Protein AF-A0A8X6MD32-F1 (afdb_monomer_lite)

Foldseek 3Di:
DAPQFQKKKKWFWPPLVLLQDDDPVCLVVQDDPDDDDPDDSNDHDDDQPVQQVRSLVVQLVLLVPDPPQVLLSVQSNPQDGRRMGIDGDHDDDPVVLVSVVSNVVSNQVSQVVSVIDIFQMEILDCSVVPPDPDPRYDYDVQDADPRDTD

Organism: Nephila pilipes (NCBI:txid299642)

Sequence (150 aa):
MSRLHKQAFSGDIKKIHKYILINESDRNLQKYSRNKVLLLPWKLTDFHLVHHFLATRTLKTFAENEKKFPCASFVVINDTYDDVILSSSDNLEEVKEEEEEEVHFQLIQFLQIGDRQLHKWLYNHPYLLNDNKTEEYTFLPDLLTFGMLW

Radius of gyration: 17.17 Å; chains: 1; bounding box: 43×32×42 Å

Structure (mmCIF, N/CA/C/O backbone):
data_AF-A0A8X6MD32-F1
#
_entry.id   AF-A0A8X6MD32-F1
#
loop_
_atom_site.group_PDB
_atom_site.id
_atom_site.type_symbol
_atom_site.label_atom_id
_atom_site.label_alt_id
_atom_site.label_comp_id
_atom_site.label_asym_id
_atom_site.label_entity_id
_atom_site.label_seq_id
_atom_site.pdbx_PDB_ins_code
_atom_site.Cartn_x
_atom_site.Cartn_y
_atom_site.Cartn_z
_atom_site.occupancy
_atom_site.B_iso_or_equiv
_atom_site.auth_seq_id
_atom_site.auth_comp_id
_atom_site.auth_asym_id
_atom_site.auth_atom_id
_atom_site.pdbx_PDB_model_num
ATOM 1 N N . MET A 1 1 ? 4.780 9.840 8.527 1.00 41.00 1 MET A N 1
ATOM 2 C CA . MET A 1 1 ? 5.652 9.614 9.706 1.00 41.00 1 MET A CA 1
ATOM 3 C C . MET A 1 1 ? 4.728 9.603 10.906 1.00 41.00 1 MET A C 1
ATOM 5 O O . MET A 1 1 ? 4.178 10.636 11.242 1.00 41.00 1 MET A O 1
ATOM 9 N N . SER A 1 2 ? 4.462 8.427 11.450 1.00 43.59 2 SER A N 1
ATOM 10 C CA . SER A 1 2 ? 3.186 8.096 12.082 1.00 43.59 2 SER A CA 1
ATOM 11 C C . SER A 1 2 ? 3.181 8.066 13.617 1.00 43.59 2 SER A C 1
ATOM 13 O O . SER A 1 2 ? 2.306 7.484 14.244 1.00 43.59 2 SER A O 1
ATOM 15 N N . ARG A 1 3 ? 4.161 8.719 14.243 1.00 46.28 3 ARG A N 1
ATOM 16 C CA . ARG A 1 3 ? 4.425 8.637 15.692 1.00 46.28 3 ARG A CA 1
ATOM 17 C C . ARG A 1 3 ? 3.475 9.463 16.580 1.00 46.28 3 ARG A C 1
ATOM 19 O O . ARG A 1 3 ? 3.796 9.674 17.743 1.00 46.28 3 ARG A O 1
ATOM 26 N N . LEU A 1 4 ? 2.388 10.015 16.038 1.00 50.19 4 LEU A N 1
ATOM 27 C CA . LEU A 1 4 ? 1.505 10.953 16.757 1.00 50.19 4 LEU A CA 1
ATOM 28 C C . LEU A 1 4 ? 0.044 10.493 16.846 1.00 50.19 4 LEU A C 1
ATOM 30 O O . LEU A 1 4 ? -0.724 11.087 17.596 1.00 50.19 4 LEU A O 1
ATOM 34 N N . HIS A 1 5 ? -0.320 9.432 16.130 1.00 55.56 5 HIS A N 1
ATOM 35 C CA . HIS A 1 5 ? -1.706 9.126 15.806 1.00 55.56 5 HIS A CA 1
ATOM 36 C C . HIS A 1 5 ? -2.268 7.981 16.651 1.00 55.56 5 HIS A C 1
ATOM 38 O O . HIS A 1 5 ? -1.666 6.917 16.746 1.00 55.56 5 HIS A O 1
ATOM 44 N N . LYS A 1 6 ? -3.454 8.190 17.241 1.00 64.88 6 LYS A N 1
ATOM 45 C CA . LYS A 1 6 ? -4.133 7.198 18.100 1.00 64.88 6 LYS A CA 1
ATOM 46 C C . LYS A 1 6 ? -4.600 5.953 17.346 1.00 64.88 6 LYS A C 1
ATOM 48 O O . LYS A 1 6 ? -4.723 4.894 17.951 1.00 64.88 6 LYS A O 1
ATOM 53 N N . GLN A 1 7 ? -4.882 6.078 16.053 1.00 69.94 7 GLN A N 1
ATOM 54 C CA . GLN A 1 7 ? -5.349 4.984 15.204 1.00 69.94 7 GLN A CA 1
ATOM 55 C C . GLN A 1 7 ? -4.457 4.877 13.970 1.00 69.94 7 GLN A C 1
ATOM 57 O O . GLN A 1 7 ? -4.048 5.897 13.401 1.00 69.94 7 GLN A O 1
ATOM 62 N N . ALA A 1 8 ? -4.110 3.644 13.615 1.00 75.56 8 ALA A N 1
ATOM 63 C CA . ALA A 1 8 ? -3.215 3.330 12.522 1.00 75.56 8 ALA A CA 1
ATOM 64 C C . ALA A 1 8 ? -3.482 1.938 11.955 1.00 75.56 8 ALA A C 1
ATOM 66 O O . ALA A 1 8 ? -3.755 0.979 12.688 1.00 75.56 8 ALA A O 1
ATOM 67 N N . PHE A 1 9 ? -3.273 1.824 10.646 1.00 79.25 9 PHE A N 1
ATOM 68 C CA . PHE A 1 9 ? -3.218 0.548 9.965 1.00 79.25 9 PHE A CA 1
ATOM 69 C C . PHE A 1 9 ? -1.995 0.439 9.067 1.00 79.25 9 PHE A C 1
ATOM 71 O O . PHE A 1 9 ? -1.447 1.420 8.552 1.00 79.25 9 PHE A O 1
ATOM 78 N N . SER A 1 10 ? -1.586 -0.803 8.846 1.00 81.50 10 SER A N 1
ATOM 79 C CA . SER A 1 10 ? -0.611 -1.124 7.820 1.00 81.50 10 SER A CA 1
ATOM 80 C C . SER A 1 10 ? -1.005 -2.352 7.031 1.00 81.50 10 SER A C 1
ATOM 82 O O . SER A 1 10 ? -1.740 -3.207 7.515 1.00 81.50 10 SER A O 1
ATOM 84 N N . GLY A 1 11 ? -0.510 -2.432 5.805 1.00 82.56 11 GLY A N 1
ATOM 85 C CA . GLY A 1 11 ? -0.689 -3.600 4.965 1.00 82.56 11 GLY A CA 1
ATOM 86 C C . GLY A 1 11 ? 0.374 -3.643 3.884 1.00 82.56 11 GLY A C 1
ATOM 87 O O . GLY A 1 11 ? 0.706 -2.628 3.270 1.00 82.56 11 GLY A O 1
ATOM 88 N N . ASP A 1 12 ? 0.903 -4.834 3.645 1.00 82.44 12 ASP A N 1
ATOM 89 C CA . ASP A 1 12 ? 1.889 -5.061 2.599 1.00 82.44 12 ASP A CA 1
ATOM 90 C C . ASP A 1 12 ? 1.161 -5.371 1.274 1.00 82.44 12 ASP A C 1
ATOM 92 O O . ASP A 1 12 ? 0.235 -6.188 1.229 1.00 82.44 12 ASP A O 1
ATOM 96 N N . ILE A 1 13 ? 1.620 -4.812 0.157 1.00 82.38 13 ILE A N 1
ATOM 97 C CA . ILE A 1 13 ? 1.090 -5.098 -1.180 1.00 82.38 13 ILE A CA 1
ATOM 98 C C . ILE A 1 13 ? 1.814 -6.315 -1.755 1.00 82.38 13 ILE A C 1
ATOM 100 O O . ILE A 1 13 ? 2.988 -6.291 -2.138 1.00 82.38 13 ILE A O 1
ATOM 104 N N . LYS A 1 14 ? 1.080 -7.419 -1.858 1.00 77.56 14 LYS A N 1
ATOM 105 C CA . LYS A 1 14 ? 1.607 -8.736 -2.202 1.00 77.56 14 LYS A CA 1
ATOM 106 C C . LYS A 1 14 ? 2.314 -8.732 -3.556 1.00 77.56 14 LYS A C 1
ATOM 108 O O . LYS A 1 14 ? 1.695 -8.606 -4.611 1.00 77.56 14 LYS A O 1
ATOM 113 N N . LYS A 1 15 ? 3.625 -9.000 -3.528 1.00 73.56 15 LYS A N 1
ATOM 114 C CA . LYS A 1 15 ? 4.465 -9.253 -4.717 1.00 73.56 15 LYS A CA 1
ATOM 115 C C . LYS A 1 15 ? 4.359 -8.146 -5.775 1.00 73.56 15 LYS A C 1
ATOM 117 O O . LYS A 1 15 ? 4.337 -8.445 -6.971 1.00 73.56 15 LYS A O 1
ATOM 122 N N . ILE A 1 16 ? 4.342 -6.884 -5.345 1.00 76.56 16 ILE A N 1
ATOM 123 C CA . ILE A 1 16 ? 4.192 -5.720 -6.229 1.00 76.56 16 ILE A CA 1
ATOM 124 C C . ILE A 1 16 ? 5.150 -5.710 -7.432 1.00 76.56 16 ILE A C 1
ATOM 126 O O . ILE A 1 16 ? 4.804 -5.296 -8.535 1.00 76.56 16 ILE A O 1
ATOM 130 N N . HIS A 1 17 ? 6.337 -6.270 -7.254 1.00 71.00 17 HIS A N 1
ATOM 131 C CA . HIS A 1 17 ? 7.374 -6.385 -8.273 1.00 71.00 17 HIS A CA 1
ATOM 132 C C . HIS A 1 17 ? 7.007 -7.154 -9.521 1.00 71.00 17 HIS A C 1
ATOM 134 O O . HIS A 1 17 ? 7.616 -6.957 -10.566 1.00 71.00 17 HIS A O 1
ATOM 140 N N . LYS A 1 18 ? 6.020 -8.041 -9.422 1.00 72.75 18 LYS A N 1
ATOM 141 C CA . LYS A 1 18 ? 5.520 -8.777 -10.580 1.00 72.75 18 LYS A CA 1
ATOM 142 C C . LYS A 1 18 ? 4.779 -7.877 -11.561 1.00 72.75 18 LYS A C 1
ATOM 144 O O . LYS A 1 18 ? 4.653 -8.244 -12.722 1.00 72.75 18 LYS A O 1
ATOM 149 N N . TYR A 1 19 ? 4.318 -6.717 -11.101 1.00 73.62 19 TYR A N 1
ATOM 150 C CA . TYR A 1 19 ? 3.540 -5.762 -11.884 1.00 73.62 19 TYR A CA 1
ATOM 151 C C . TYR A 1 19 ? 4.396 -4.613 -12.432 1.00 73.62 19 TYR A C 1
ATOM 153 O O . TYR A 1 19 ? 3.856 -3.685 -13.028 1.00 73.62 19 TYR A O 1
ATOM 161 N N . ILE A 1 20 ? 5.718 -4.656 -12.233 1.00 76.19 20 ILE A N 1
ATOM 162 C CA . ILE A 1 20 ? 6.655 -3.632 -12.700 1.00 76.19 20 ILE A CA 1
ATOM 163 C C . ILE A 1 20 ? 7.432 -4.199 -13.884 1.00 76.19 20 ILE A C 1
ATOM 165 O O . ILE A 1 20 ? 8.268 -5.092 -13.732 1.00 76.19 20 ILE A O 1
ATOM 169 N N . LEU A 1 21 ? 7.176 -3.658 -15.075 1.00 76.56 21 LEU A N 1
ATOM 170 C CA . LEU A 1 21 ? 7.953 -3.989 -16.262 1.00 76.56 21 LEU A CA 1
ATOM 171 C C . LEU A 1 21 ? 9.200 -3.103 -16.327 1.00 76.56 21 LEU A C 1
ATOM 173 O O . LEU A 1 21 ? 9.104 -1.880 -16.385 1.00 76.56 21 LEU A O 1
ATOM 177 N N . ILE A 1 22 ? 10.375 -3.727 -16.345 1.00 74.38 22 ILE A N 1
ATOM 178 C CA . ILE A 1 22 ? 11.655 -3.025 -16.475 1.00 74.38 22 ILE A CA 1
ATOM 179 C C . ILE A 1 22 ? 12.076 -3.012 -17.939 1.00 74.38 22 ILE A C 1
ATOM 181 O O . ILE A 1 22 ? 12.081 -4.059 -18.605 1.00 74.38 22 ILE A O 1
ATOM 185 N N . ASN A 1 23 ? 12.464 -1.825 -18.410 1.00 78.25 23 ASN A N 1
ATOM 186 C CA . ASN A 1 23 ? 12.998 -1.631 -19.749 1.00 78.25 23 ASN A CA 1
ATOM 187 C C . ASN A 1 23 ? 14.176 -2.584 -19.992 1.00 78.25 23 ASN A C 1
ATOM 189 O O . ASN A 1 23 ? 15.055 -2.729 -19.145 1.00 78.25 23 ASN A O 1
ATOM 193 N N . GLU A 1 24 ? 14.182 -3.244 -21.147 1.00 76.88 24 GLU A N 1
ATOM 194 C CA . GLU A 1 24 ? 15.207 -4.209 -21.546 1.00 76.88 24 GLU A CA 1
ATOM 195 C C . GLU A 1 24 ? 16.625 -3.653 -21.436 1.00 76.88 24 GLU A C 1
ATOM 197 O O . GLU A 1 24 ? 17.517 -4.375 -20.984 1.00 76.88 24 GLU A O 1
ATOM 202 N N . SER A 1 25 ? 16.811 -2.368 -21.759 1.00 81.44 25 SER A N 1
ATOM 203 C CA . SER A 1 25 ? 18.098 -1.674 -21.646 1.00 81.44 25 SER A CA 1
ATOM 204 C C . SER A 1 25 ? 18.631 -1.604 -20.218 1.00 81.44 25 SER A C 1
ATOM 206 O O . SER A 1 25 ? 19.843 -1.594 -20.035 1.00 81.44 25 SER A O 1
ATOM 208 N N . ASP A 1 26 ? 17.738 -1.585 -19.226 1.00 72.94 26 ASP A N 1
ATOM 209 C CA . ASP A 1 26 ? 18.061 -1.309 -17.824 1.00 72.94 26 ASP A CA 1
ATOM 210 C C . ASP A 1 26 ? 18.112 -2.598 -16.989 1.00 72.94 26 ASP A C 1
ATOM 212 O O . ASP A 1 26 ? 18.536 -2.594 -15.831 1.00 72.94 26 ASP A O 1
ATOM 216 N N . ARG A 1 27 ? 17.716 -3.745 -17.565 1.00 73.94 27 ARG A N 1
ATOM 217 C CA . ARG A 1 27 ? 17.728 -5.048 -16.873 1.00 73.94 27 ARG A CA 1
ATOM 218 C C . ARG A 1 27 ? 19.136 -5.473 -16.455 1.00 73.94 27 ARG A C 1
ATOM 220 O O . ARG A 1 27 ? 19.299 -6.186 -15.468 1.00 73.94 27 ARG A O 1
ATOM 227 N N . ASN A 1 28 ? 20.168 -5.059 -17.192 1.00 71.19 28 ASN A N 1
ATOM 228 C CA . ASN A 1 28 ? 21.565 -5.316 -16.832 1.00 71.19 28 ASN A CA 1
ATOM 229 C C . ASN A 1 28 ? 22.004 -4.553 -15.569 1.00 71.19 28 ASN A C 1
ATOM 231 O O . ASN A 1 28 ? 22.860 -5.065 -14.851 1.00 71.19 28 ASN A O 1
ATOM 235 N N . LEU A 1 29 ? 21.391 -3.402 -15.269 1.00 71.38 29 LEU A N 1
ATOM 236 C CA . LEU A 1 29 ? 21.664 -2.591 -14.078 1.00 71.38 29 LEU A CA 1
ATOM 237 C C . LEU A 1 29 ? 21.123 -3.237 -12.794 1.00 71.38 29 LEU A C 1
ATOM 239 O O . LEU A 1 29 ? 21.533 -2.866 -11.700 1.00 71.38 29 LEU A O 1
ATOM 243 N N . GLN A 1 30 ? 20.230 -4.222 -12.922 1.00 65.06 30 GLN A N 1
ATOM 244 C CA . GLN A 1 30 ? 19.635 -4.948 -11.795 1.00 65.06 30 GLN A CA 1
ATOM 245 C C . GLN A 1 30 ? 20.340 -6.274 -11.476 1.00 65.06 30 GLN A C 1
ATOM 247 O O . GLN A 1 30 ? 19.923 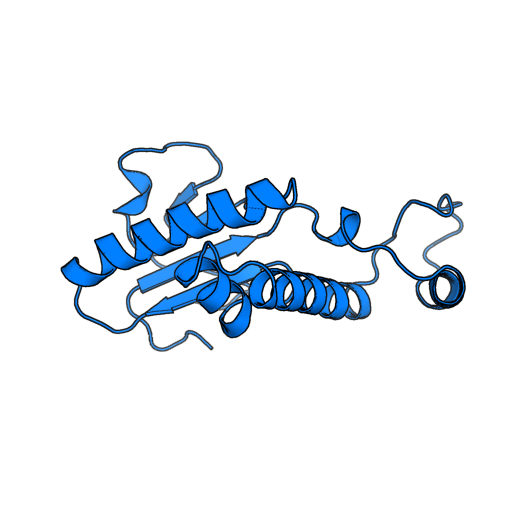-7.008 -10.580 1.00 65.06 30 GLN A O 1
ATOM 252 N N . LYS A 1 31 ? 21.409 -6.620 -12.203 1.00 62.03 31 LYS A N 1
ATOM 253 C CA . LYS A 1 31 ? 22.153 -7.863 -11.976 1.00 62.03 31 LYS A CA 1
ATOM 254 C C . LYS A 1 31 ? 23.056 -7.719 -10.752 1.00 62.03 31 LYS A C 1
ATOM 256 O O . LYS A 1 31 ? 24.092 -7.064 -10.823 1.00 62.03 31 LYS A O 1
ATOM 261 N N . TYR A 1 32 ? 22.720 -8.399 -9.657 1.00 57.44 32 TYR A N 1
ATOM 262 C CA . TYR A 1 32 ? 23.667 -8.649 -8.570 1.00 57.44 32 TYR A CA 1
ATOM 263 C C . TYR A 1 32 ? 24.300 -10.040 -8.707 1.00 57.44 32 TYR A C 1
ATOM 265 O O . TYR A 1 32 ? 23.613 -11.040 -8.910 1.00 57.44 32 TYR A O 1
ATOM 273 N N . SER A 1 33 ? 25.624 -10.121 -8.560 1.00 46.75 33 SER A N 1
ATOM 274 C CA . SER A 1 33 ? 26.352 -11.389 -8.492 1.00 46.75 33 SER A CA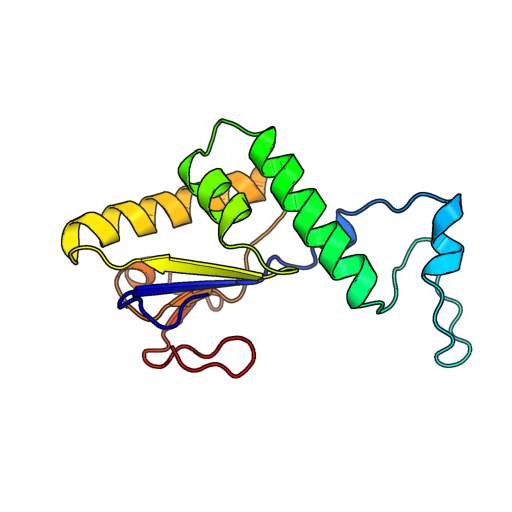 1
ATOM 275 C C . SER A 1 33 ? 26.245 -11.984 -7.086 1.00 46.75 33 SER A C 1
ATOM 277 O O . SER A 1 33 ? 27.155 -11.835 -6.272 1.00 46.75 33 SER A O 1
ATOM 279 N N . ARG A 1 34 ? 25.167 -12.718 -6.803 1.00 44.09 34 ARG A N 1
ATOM 280 C CA . ARG A 1 34 ? 25.174 -13.723 -5.729 1.00 44.09 34 ARG A CA 1
ATOM 281 C C . ARG A 1 34 ? 25.180 -15.097 -6.382 1.00 44.09 34 ARG A C 1
ATOM 283 O O . ARG A 1 34 ? 24.146 -15.583 -6.808 1.00 44.09 34 ARG A O 1
ATOM 290 N N . ASN A 1 35 ? 26.386 -15.654 -6.515 1.00 40.78 35 ASN A N 1
ATOM 291 C CA . ASN A 1 35 ? 26.695 -17.028 -6.925 1.00 40.78 35 ASN A CA 1
ATOM 292 C C . ASN A 1 35 ? 25.876 -17.581 -8.100 1.00 40.78 35 ASN A C 1
ATOM 294 O O . ASN A 1 35 ? 24.813 -18.128 -7.869 1.00 40.78 35 ASN A O 1
ATOM 298 N N . LYS A 1 36 ? 26.422 -17.515 -9.327 1.00 39.19 36 LYS A N 1
ATOM 299 C CA . LYS A 1 36 ? 26.131 -18.367 -10.511 1.00 39.19 36 LYS A CA 1
ATOM 300 C C . LYS A 1 36 ? 24.819 -19.189 -10.498 1.00 39.19 36 LYS A C 1
ATOM 302 O O . LYS A 1 36 ? 24.835 -20.383 -10.787 1.00 39.19 36 LYS A O 1
ATOM 307 N N . VAL A 1 37 ? 23.674 -18.570 -10.245 1.00 41.22 37 VAL A N 1
ATOM 308 C CA . VAL A 1 37 ? 22.376 -19.143 -10.585 1.00 41.22 37 VAL A CA 1
ATOM 309 C C . VAL A 1 37 ? 21.922 -18.371 -11.806 1.00 41.22 37 VAL A C 1
ATOM 311 O O . VAL A 1 37 ? 21.779 -17.152 -11.770 1.00 41.22 37 VAL A O 1
ATOM 314 N N . LEU A 1 38 ? 21.802 -19.085 -12.924 1.00 38.84 38 LEU A N 1
ATOM 315 C CA . LEU A 1 38 ? 21.220 -18.589 -14.164 1.00 38.84 38 LEU A CA 1
ATOM 316 C C . LEU A 1 38 ? 19.788 -18.146 -13.871 1.00 38.84 38 LEU A C 1
ATOM 318 O O . LEU A 1 38 ? 18.850 -18.941 -13.873 1.00 38.84 38 LEU A O 1
ATOM 322 N N . LEU A 1 39 ? 19.631 -16.864 -13.578 1.00 43.94 39 LEU A N 1
ATOM 323 C CA . LEU A 1 39 ? 18.329 -16.248 -13.466 1.00 43.94 39 LEU A CA 1
ATOM 324 C C . LEU A 1 39 ? 17.822 -16.034 -14.879 1.00 43.94 39 LEU A C 1
ATOM 326 O O . LEU A 1 39 ? 18.434 -15.337 -15.689 1.00 43.94 39 LEU A O 1
ATOM 330 N N . LEU A 1 40 ? 16.720 -16.712 -15.180 1.00 42.28 40 LEU A N 1
ATOM 331 C CA . LEU A 1 40 ? 15.981 -16.522 -16.415 1.00 42.28 40 LEU A CA 1
ATOM 332 C C . LEU A 1 40 ? 15.709 -15.016 -16.601 1.00 42.28 40 LEU A C 1
ATOM 334 O O . LEU A 1 40 ? 15.355 -14.358 -15.622 1.00 42.28 40 LEU A O 1
ATOM 338 N N . PRO A 1 41 ? 15.797 -14.468 -17.827 1.00 45.88 41 PRO A N 1
ATOM 339 C CA . PRO A 1 41 ? 15.686 -13.026 -18.105 1.00 45.88 41 PRO A CA 1
ATOM 340 C C . PRO A 1 41 ? 14.331 -12.382 -17.735 1.00 45.88 41 PRO A C 1
ATOM 342 O O . PRO A 1 41 ? 14.144 -11.183 -17.936 1.00 45.88 41 PRO A O 1
ATOM 345 N N . TRP A 1 42 ? 13.410 -13.172 -17.178 1.00 42.09 42 TRP A N 1
ATOM 346 C CA . TRP A 1 42 ? 12.048 -12.825 -16.766 1.00 42.09 42 TRP A CA 1
ATOM 347 C C . TRP A 1 42 ? 11.811 -12.970 -15.250 1.00 42.09 42 TRP A C 1
ATOM 349 O O . TRP A 1 42 ? 10.712 -12.695 -14.777 1.00 42.09 42 TRP A O 1
ATOM 359 N N . LYS A 1 43 ? 12.796 -13.450 -14.476 1.00 43.78 43 LYS A N 1
ATOM 360 C CA . LYS A 1 43 ? 12.684 -13.616 -13.019 1.00 43.78 43 LYS A CA 1
ATOM 361 C C . LYS A 1 43 ? 13.610 -12.624 -12.325 1.00 43.78 43 LYS A C 1
ATOM 363 O O . LYS A 1 43 ? 14.822 -12.817 -12.312 1.00 43.78 43 LYS A O 1
ATOM 368 N N . LEU A 1 44 ? 13.015 -11.570 -11.763 1.00 49.59 44 LEU A N 1
ATOM 369 C CA . LEU A 1 44 ? 13.707 -10.616 -10.900 1.00 49.59 44 LEU A CA 1
ATOM 370 C C . LEU A 1 44 ? 14.350 -11.336 -9.708 1.00 49.59 44 LEU A C 1
ATOM 372 O O . LEU A 1 44 ? 13.695 -12.134 -9.038 1.00 49.59 44 LEU A O 1
ATOM 376 N N . THR A 1 45 ? 15.594 -10.976 -9.414 1.00 44.34 45 THR A N 1
ATOM 377 C CA . THR A 1 45 ? 16.215 -11.156 -8.099 1.00 44.34 45 THR A CA 1
ATOM 378 C C . THR A 1 45 ? 16.381 -9.822 -7.404 1.00 44.34 45 THR A C 1
ATOM 380 O O . THR A 1 45 ? 17.007 -8.921 -7.956 1.00 44.34 45 THR A O 1
ATOM 383 N N . ASP A 1 46 ? 15.845 -9.748 -6.189 1.00 49.88 46 ASP A N 1
ATOM 384 C CA . ASP A 1 46 ? 16.475 -9.229 -4.969 1.00 49.88 46 ASP A CA 1
ATOM 385 C C . ASP A 1 46 ? 17.368 -7.987 -5.111 1.00 49.88 46 ASP A C 1
ATOM 387 O O . ASP A 1 46 ? 18.503 -7.960 -4.635 1.00 49.88 46 ASP A O 1
ATOM 391 N N . PHE A 1 47 ? 16.853 -6.928 -5.733 1.00 54.78 47 PHE A N 1
ATOM 392 C CA . PHE A 1 47 ? 17.439 -5.596 -5.608 1.00 54.78 47 PHE A CA 1
ATOM 393 C C . PHE A 1 47 ? 16.454 -4.681 -4.891 1.00 54.78 47 PHE A C 1
ATOM 395 O O . PHE A 1 47 ? 15.567 -4.112 -5.514 1.00 54.78 47 PHE A O 1
ATOM 402 N N . HIS A 1 48 ? 16.608 -4.550 -3.574 1.00 55.44 48 HIS A N 1
ATOM 403 C CA . HIS A 1 48 ? 15.667 -3.818 -2.723 1.00 55.44 48 HIS A CA 1
ATOM 404 C C . HIS A 1 48 ? 15.537 -2.340 -3.143 1.00 55.44 48 HIS A C 1
ATOM 406 O O . HIS A 1 48 ? 14.445 -1.880 -3.440 1.00 55.44 48 HIS A O 1
ATOM 412 N N . LEU A 1 49 ? 16.636 -1.599 -3.327 1.00 55.75 49 LEU A N 1
ATOM 413 C CA . LEU A 1 49 ? 16.548 -0.136 -3.485 1.00 55.75 49 LEU A CA 1
ATOM 414 C C . LEU A 1 49 ? 15.844 0.359 -4.770 1.00 55.75 49 LEU A C 1
ATOM 416 O O . LEU A 1 49 ? 14.985 1.235 -4.709 1.00 55.75 49 LEU A O 1
ATOM 420 N N . VAL A 1 50 ? 16.200 -0.177 -5.945 1.00 64.31 50 VAL A N 1
ATOM 421 C CA . VAL A 1 50 ? 15.596 0.252 -7.231 1.00 64.31 50 VAL A CA 1
ATOM 422 C C . VAL A 1 50 ? 14.135 -0.188 -7.308 1.00 64.31 50 VAL A C 1
ATOM 424 O O . VAL A 1 50 ? 13.274 0.522 -7.822 1.00 64.31 50 VAL A O 1
ATOM 427 N N . HIS A 1 51 ? 13.853 -1.359 -6.759 1.00 71.25 51 HIS A N 1
ATOM 428 C CA . HIS A 1 51 ? 12.531 -1.950 -6.735 1.00 71.25 51 HIS A CA 1
ATOM 429 C C . HIS A 1 51 ? 11.563 -1.181 -5.842 1.00 71.25 51 HIS A C 1
ATOM 431 O O . HIS A 1 51 ? 10.424 -0.970 -6.236 1.00 71.25 51 HIS A O 1
ATOM 437 N N . HIS A 1 52 ? 12.029 -0.717 -4.688 1.00 75.06 52 HIS A N 1
ATOM 438 C CA . HIS A 1 52 ? 11.267 0.095 -3.744 1.00 75.06 52 HIS A CA 1
ATOM 439 C C . HIS A 1 52 ? 10.794 1.413 -4.375 1.00 75.06 52 HIS A C 1
ATOM 441 O O . HIS A 1 52 ? 9.604 1.743 -4.351 1.00 75.06 52 HIS A O 1
ATOM 447 N N . PHE A 1 53 ? 11.707 2.116 -5.056 1.00 80.25 53 PHE A N 1
ATOM 448 C CA . PHE A 1 53 ? 11.371 3.331 -5.799 1.00 80.25 53 PHE A CA 1
ATOM 449 C C . PHE A 1 53 ? 10.362 3.063 -6.923 1.00 80.25 53 PHE A C 1
ATOM 451 O O . PHE A 1 53 ? 9.378 3.792 -7.065 1.00 80.25 53 PHE A O 1
ATOM 458 N N . LEU A 1 54 ? 10.583 2.014 -7.723 1.00 81.94 54 LEU A N 1
ATOM 459 C CA . LEU A 1 54 ? 9.685 1.671 -8.826 1.00 81.94 54 LEU A CA 1
ATOM 460 C C . LEU A 1 54 ? 8.306 1.212 -8.334 1.00 81.94 54 LEU A C 1
ATOM 462 O O . LEU A 1 54 ? 7.307 1.565 -8.957 1.00 81.94 54 LEU A O 1
ATOM 466 N N . ALA A 1 55 ? 8.238 0.469 -7.228 1.00 82.00 55 ALA A N 1
ATOM 467 C CA . ALA A 1 55 ? 6.995 0.026 -6.602 1.00 82.00 55 ALA A CA 1
ATOM 468 C C . ALA A 1 55 ? 6.169 1.224 -6.137 1.00 82.00 55 ALA A C 1
ATOM 470 O O . ALA A 1 55 ? 5.043 1.410 -6.605 1.00 82.00 55 ALA A O 1
ATOM 471 N N . THR A 1 56 ? 6.788 2.097 -5.340 1.00 85.00 56 THR A N 1
ATOM 472 C CA . THR A 1 56 ? 6.165 3.334 -4.862 1.00 85.00 56 THR A CA 1
ATOM 473 C C . THR A 1 56 ? 5.672 4.177 -6.037 1.00 85.00 56 THR A C 1
ATOM 475 O O . THR A 1 56 ? 4.511 4.575 -6.084 1.00 85.00 56 THR A O 1
ATOM 478 N N . ARG A 1 57 ? 6.527 4.417 -7.040 1.00 86.69 57 ARG A N 1
ATOM 479 C CA . ARG A 1 57 ? 6.165 5.234 -8.206 1.00 86.69 57 ARG A CA 1
ATOM 480 C C . ARG A 1 57 ? 5.015 4.626 -9.006 1.00 86.69 57 ARG A C 1
ATOM 482 O O . ARG A 1 57 ? 4.117 5.354 -9.410 1.00 86.69 57 ARG A O 1
ATOM 489 N N . THR A 1 58 ? 5.023 3.312 -9.213 1.00 86.25 58 THR A N 1
ATOM 490 C CA . THR A 1 58 ? 3.965 2.612 -9.958 1.00 86.25 58 THR A CA 1
ATOM 491 C C . THR A 1 58 ? 2.616 2.748 -9.259 1.00 86.25 58 THR A C 1
ATOM 493 O O . THR A 1 58 ? 1.613 3.000 -9.923 1.00 86.25 58 THR A O 1
ATOM 496 N N . LEU A 1 59 ? 2.583 2.625 -7.930 1.00 87.56 59 LEU A N 1
ATOM 497 C CA . LEU A 1 59 ? 1.358 2.798 -7.151 1.00 87.56 59 LEU A CA 1
ATOM 498 C C . LEU A 1 59 ? 0.848 4.231 -7.196 1.00 87.56 59 LEU A C 1
ATOM 500 O O . LEU A 1 59 ? -0.329 4.434 -7.476 1.00 87.56 59 LEU A O 1
ATOM 504 N N . LYS A 1 60 ? 1.728 5.217 -6.989 1.00 90.19 60 LYS A N 1
ATOM 505 C CA . LYS A 1 60 ? 1.340 6.633 -7.027 1.00 90.19 60 LYS A CA 1
ATOM 506 C C . LYS A 1 60 ? 0.813 7.036 -8.396 1.00 90.19 60 LYS A C 1
ATOM 508 O O . LYS A 1 60 ? -0.273 7.589 -8.484 1.00 90.19 60 LYS A O 1
ATOM 513 N N . THR A 1 61 ? 1.512 6.671 -9.470 1.00 89.75 61 THR A N 1
ATOM 514 C CA . THR A 1 61 ? 1.030 6.936 -10.832 1.00 89.75 61 THR A CA 1
ATOM 515 C C . THR A 1 61 ? -0.289 6.217 -11.114 1.00 89.75 61 THR A C 1
ATOM 517 O O . THR A 1 61 ? -1.150 6.763 -11.797 1.00 89.75 61 THR A O 1
ATOM 520 N N . PHE A 1 62 ? -0.491 5.006 -10.592 1.00 88.56 62 PHE A N 1
ATOM 521 C CA . PHE A 1 62 ? -1.779 4.327 -10.720 1.00 88.56 62 PHE A CA 1
ATOM 522 C C . PHE A 1 62 ? -2.895 5.075 -9.962 1.00 88.56 62 PHE A C 1
ATOM 524 O O . PHE A 1 62 ? -3.951 5.311 -10.540 1.00 88.56 62 PHE A O 1
ATOM 531 N N . ALA A 1 63 ? -2.631 5.544 -8.739 1.00 90.31 63 ALA A N 1
ATOM 532 C CA . ALA A 1 63 ? -3.559 6.333 -7.921 1.00 90.31 63 ALA A CA 1
ATOM 533 C C . ALA A 1 63 ? -3.907 7.705 -8.523 1.00 90.31 63 ALA A C 1
ATOM 535 O O . ALA A 1 63 ? -5.053 8.139 -8.459 1.00 90.31 63 ALA A O 1
ATOM 536 N N . GLU A 1 64 ? -2.945 8.377 -9.155 1.00 91.06 64 GLU A N 1
ATOM 537 C CA . GLU A 1 64 ? -3.165 9.653 -9.851 1.00 91.06 64 GLU A CA 1
ATOM 538 C C . GLU A 1 64 ? -4.098 9.506 -11.066 1.00 91.06 64 GLU A C 1
ATOM 540 O O . GLU A 1 64 ? -4.832 10.436 -11.413 1.00 91.06 64 GLU A O 1
ATOM 545 N N . ASN A 1 65 ? -4.073 8.339 -11.720 1.00 89.12 65 ASN A N 1
ATOM 546 C CA . ASN A 1 65 ? -4.875 8.062 -12.910 1.00 89.12 65 ASN A CA 1
ATOM 547 C C . ASN A 1 65 ? -6.247 7.455 -12.581 1.00 89.12 65 ASN A C 1
ATOM 549 O O . ASN A 1 65 ? -7.225 7.755 -13.269 1.00 89.12 65 ASN A O 1
ATOM 553 N N . GLU A 1 66 ? -6.340 6.615 -11.549 1.00 86.44 66 GLU A N 1
ATOM 554 C CA . GLU A 1 66 ? -7.592 5.982 -11.136 1.00 86.44 66 GLU A CA 1
ATOM 555 C C . GLU A 1 66 ? -8.343 6.868 -10.130 1.00 86.44 66 GLU A C 1
ATOM 557 O O . GLU A 1 66 ? -8.056 6.902 -8.934 1.00 86.44 66 GLU A O 1
ATOM 562 N N . LYS A 1 67 ? -9.327 7.615 -10.643 1.00 84.88 67 LYS A N 1
ATOM 563 C CA . LYS A 1 67 ? -10.097 8.612 -9.880 1.00 84.88 67 LYS A CA 1
ATOM 564 C C . LYS A 1 67 ? -11.328 8.045 -9.171 1.00 84.88 67 LYS A C 1
ATOM 566 O O . LYS A 1 67 ? -12.001 8.791 -8.466 1.00 84.88 67 LYS A O 1
ATOM 571 N N . LYS A 1 68 ? -11.657 6.764 -9.372 1.00 91.50 68 LYS A N 1
ATOM 572 C CA . LYS A 1 68 ? -12.857 6.141 -8.784 1.00 91.50 68 LYS A CA 1
ATOM 573 C C . LYS A 1 68 ? -12.763 5.921 -7.273 1.00 91.50 68 LYS A C 1
ATOM 575 O O . LYS A 1 68 ? -13.804 5.797 -6.642 1.00 91.50 68 LYS A O 1
ATOM 580 N N . PHE A 1 69 ? -11.554 5.891 -6.712 1.00 90.81 69 PHE A N 1
ATOM 581 C CA . PHE A 1 69 ? -11.312 5.578 -5.299 1.00 90.81 69 PHE A CA 1
ATOM 582 C C . PHE A 1 69 ? -10.547 6.722 -4.624 1.00 90.81 69 PHE A C 1
ATOM 584 O O . PHE A 1 69 ? -9.343 6.608 -4.398 1.00 90.81 69 PHE A O 1
ATOM 591 N N . PRO A 1 70 ? -11.194 7.871 -4.361 1.00 89.62 70 PRO A N 1
ATOM 592 C CA . PRO A 1 70 ? -10.509 9.060 -3.860 1.00 89.62 70 PRO A CA 1
ATOM 593 C C . PRO A 1 70 ? -9.813 8.838 -2.509 1.00 89.62 70 PRO A C 1
ATOM 595 O O . PRO A 1 70 ? -8.707 9.344 -2.320 1.00 89.62 70 PRO A O 1
ATOM 598 N N . CYS A 1 71 ? -10.404 8.053 -1.603 1.00 89.12 71 CYS A N 1
ATOM 599 C CA . CYS A 1 71 ? -9.828 7.754 -0.291 1.00 89.12 71 CYS A CA 1
ATOM 600 C C . CYS A 1 71 ? -8.614 6.826 -0.431 1.00 89.12 71 CYS A C 1
ATOM 602 O O . CYS A 1 71 ? -7.543 7.112 0.105 1.00 89.12 71 CYS A O 1
ATOM 604 N N . ALA A 1 72 ? -8.740 5.762 -1.231 1.00 88.19 72 ALA A N 1
ATOM 605 C CA . ALA A 1 72 ? -7.621 4.864 -1.516 1.00 88.19 72 ALA A CA 1
ATOM 606 C C . ALA A 1 72 ? -6.475 5.583 -2.233 1.00 88.19 72 ALA A C 1
ATOM 608 O O . ALA A 1 72 ? -5.320 5.427 -1.847 1.00 88.19 72 ALA A O 1
ATOM 609 N N . SER A 1 73 ? -6.772 6.404 -3.242 1.00 90.81 73 SER A N 1
ATOM 610 C CA . SER A 1 73 ? -5.755 7.160 -3.973 1.00 90.81 73 SER A CA 1
ATOM 611 C C . SER A 1 73 ? -5.035 8.154 -3.065 1.00 90.81 73 SER A C 1
ATOM 613 O O . SER A 1 73 ? -3.813 8.269 -3.147 1.00 90.81 73 SER A O 1
ATOM 615 N N . PHE A 1 74 ? -5.753 8.820 -2.154 1.00 90.44 74 PHE A N 1
ATOM 616 C CA . PHE A 1 74 ? -5.143 9.688 -1.148 1.00 90.44 74 PHE A CA 1
ATOM 617 C C . PHE A 1 74 ? -4.146 8.921 -0.268 1.00 90.44 74 PHE A C 1
ATOM 619 O O . PHE A 1 74 ? -2.993 9.337 -0.146 1.00 90.44 74 PHE A O 1
ATOM 626 N N . VAL A 1 75 ? -4.555 7.777 0.286 1.00 88.94 75 VAL A N 1
ATOM 627 C CA . VAL A 1 75 ? -3.692 6.940 1.132 1.00 88.94 75 VAL A CA 1
ATOM 628 C C . VAL A 1 75 ? -2.512 6.375 0.337 1.00 88.94 75 VAL A C 1
ATOM 630 O O . VAL A 1 75 ? -1.370 6.429 0.783 1.00 88.94 75 VAL A O 1
ATOM 633 N N . VAL A 1 76 ? -2.722 5.902 -0.891 1.00 88.94 76 VAL A N 1
ATOM 634 C CA . VAL A 1 76 ? -1.632 5.376 -1.728 1.00 88.94 76 VAL A CA 1
ATOM 635 C C . VAL A 1 76 ? -0.598 6.460 -2.064 1.00 88.94 76 VAL A C 1
ATOM 637 O O . VAL A 1 76 ? 0.608 6.204 -2.092 1.00 88.94 76 VAL A O 1
ATOM 640 N N . ILE A 1 77 ? -1.037 7.697 -2.295 1.00 89.38 77 ILE A N 1
ATOM 641 C CA . ILE A 1 77 ? -0.138 8.809 -2.624 1.00 89.38 77 ILE A CA 1
ATOM 642 C C . ILE A 1 77 ? 0.661 9.276 -1.402 1.00 89.38 77 ILE A C 1
ATOM 644 O O . ILE A 1 77 ? 1.858 9.562 -1.538 1.00 89.38 77 ILE A O 1
ATOM 648 N N . ASN A 1 78 ? 0.028 9.347 -0.231 1.00 87.69 78 ASN A N 1
ATOM 649 C CA . ASN A 1 78 ? 0.609 9.988 0.951 1.00 87.69 78 ASN A CA 1
ATOM 650 C C . ASN A 1 78 ? 1.259 9.004 1.931 1.00 87.69 78 ASN A C 1
ATOM 652 O O . ASN A 1 78 ? 2.297 9.323 2.511 1.00 87.69 78 ASN A O 1
ATOM 656 N N . ASP A 1 79 ? 0.716 7.793 2.029 1.00 87.62 79 ASP A N 1
ATOM 657 C CA . ASP A 1 79 ? 0.999 6.857 3.121 1.00 87.62 79 ASP A CA 1
ATOM 658 C C . ASP A 1 79 ? 1.660 5.557 2.641 1.00 87.62 79 ASP A C 1
ATOM 660 O O . ASP A 1 79 ? 1.909 4.647 3.428 1.00 87.62 79 ASP A O 1
ATOM 664 N N . THR A 1 80 ? 1.985 5.447 1.350 1.00 86.38 80 THR A N 1
ATOM 665 C CA . THR A 1 80 ? 2.760 4.312 0.827 1.00 86.38 80 THR A CA 1
ATOM 666 C C . THR A 1 80 ? 4.257 4.575 0.912 1.00 86.38 80 THR A C 1
ATOM 668 O O . THR A 1 80 ? 4.765 5.564 0.368 1.00 86.38 80 THR A O 1
ATOM 671 N N . TYR A 1 81 ? 4.966 3.632 1.527 1.00 82.19 81 TYR A N 1
ATOM 672 C CA . TYR A 1 81 ? 6.417 3.548 1.529 1.00 82.19 81 TYR A CA 1
ATOM 673 C C . TYR A 1 81 ? 6.845 2.162 1.039 1.00 82.19 81 TYR A C 1
ATOM 675 O O . TYR A 1 81 ? 6.490 1.145 1.631 1.00 82.19 81 TYR A O 1
ATOM 683 N N . ASP A 1 82 ? 7.614 2.130 -0.046 1.00 81.69 82 ASP A N 1
ATOM 684 C CA . ASP A 1 82 ? 8.046 0.909 -0.727 1.00 81.69 82 ASP A CA 1
ATOM 685 C C . ASP A 1 82 ? 6.857 0.069 -1.228 1.00 81.69 82 ASP A C 1
ATOM 687 O O . ASP A 1 82 ? 6.180 0.457 -2.184 1.00 81.69 82 ASP A O 1
ATOM 691 N N . ASP A 1 83 ? 6.621 -1.090 -0.622 1.00 78.69 83 ASP A N 1
ATOM 692 C CA . ASP A 1 83 ? 5.494 -1.983 -0.884 1.00 78.69 83 ASP A CA 1
ATOM 693 C C . ASP A 1 83 ? 4.487 -2.028 0.273 1.00 78.69 83 ASP A C 1
ATOM 695 O O . ASP A 1 83 ? 3.570 -2.846 0.243 1.00 78.69 83 ASP A O 1
ATOM 699 N N . VAL A 1 84 ? 4.621 -1.139 1.261 1.00 82.25 84 VAL A N 1
ATOM 700 C CA . VAL A 1 84 ? 3.795 -1.109 2.471 1.00 82.25 84 VAL A CA 1
ATOM 701 C C . VAL A 1 84 ? 2.976 0.176 2.527 1.00 82.25 84 VAL A C 1
ATOM 703 O O . VAL A 1 84 ? 3.496 1.277 2.334 1.00 82.25 84 VAL A O 1
ATOM 706 N N . ILE A 1 85 ? 1.687 0.042 2.824 1.00 85.50 85 ILE A N 1
ATOM 707 C CA . ILE A 1 85 ? 0.822 1.165 3.192 1.00 85.50 85 ILE A CA 1
ATOM 708 C C . ILE A 1 85 ? 0.902 1.335 4.708 1.00 85.50 85 ILE A C 1
ATOM 710 O O . ILE A 1 85 ? 0.755 0.359 5.440 1.00 85.50 85 ILE A O 1
ATOM 714 N N . LEU A 1 86 ? 1.161 2.559 5.167 1.00 83.38 86 LEU A N 1
ATOM 715 C CA . LEU A 1 86 ? 1.316 2.940 6.570 1.00 83.38 86 LEU A CA 1
ATOM 716 C C . LEU A 1 86 ? 0.493 4.200 6.843 1.00 83.38 86 LEU A C 1
ATOM 718 O O . LEU A 1 86 ? 1.027 5.310 6.776 1.00 83.38 86 LEU A O 1
ATOM 722 N N . SER A 1 87 ? -0.794 4.032 7.138 1.00 81.38 87 SER A N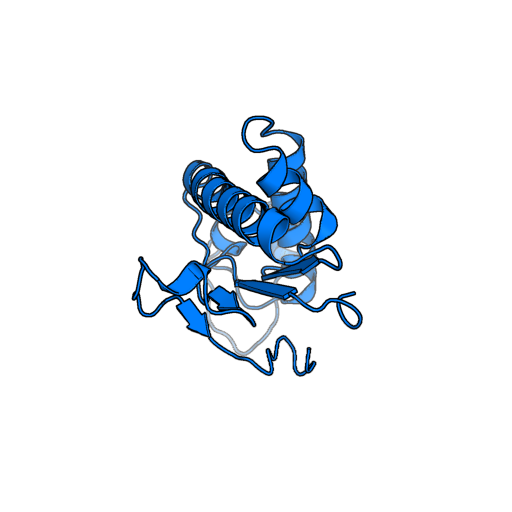 1
ATOM 723 C CA . SER A 1 87 ? -1.715 5.155 7.330 1.00 81.38 87 SER A CA 1
ATOM 724 C C . SER A 1 87 ? -2.129 5.288 8.787 1.00 81.38 87 SER A C 1
ATOM 726 O O . SER A 1 87 ? -2.175 4.311 9.536 1.00 81.38 87 SER A O 1
ATOM 728 N N . SER A 1 88 ? -2.380 6.524 9.206 1.00 76.81 88 SER A N 1
ATOM 729 C CA . SER A 1 88 ? -2.716 6.848 10.587 1.00 76.81 88 SER A CA 1
ATOM 730 C C . SER A 1 88 ? -3.411 8.188 10.707 1.00 76.81 88 SER A C 1
ATOM 732 O O . SER A 1 88 ? -3.143 9.086 9.911 1.00 76.81 88 SER A O 1
ATOM 734 N N . SER A 1 89 ? -4.250 8.345 11.730 1.00 71.19 89 SER A N 1
ATOM 735 C CA . SER A 1 89 ? -5.092 9.532 11.874 1.00 71.19 89 SER A CA 1
ATOM 736 C C . SER A 1 89 ? -5.234 10.021 13.327 1.00 71.19 89 SER A C 1
ATOM 738 O O . SER A 1 89 ? -5.176 9.236 14.276 1.00 71.19 89 SER A O 1
ATOM 740 N N . ASP A 1 90 ? -5.531 11.319 13.530 1.00 63.94 90 ASP A N 1
ATOM 741 C CA . ASP A 1 90 ? -5.610 12.019 14.845 1.00 63.94 90 ASP A CA 1
ATOM 742 C C . ASP A 1 90 ? -7.020 12.370 15.362 1.00 63.94 90 ASP A C 1
ATOM 744 O O . ASP A 1 90 ? -7.194 12.624 16.550 1.00 63.94 90 ASP A O 1
ATOM 748 N N . ASN A 1 91 ? -8.036 12.374 14.499 1.00 60.97 91 ASN A N 1
ATOM 749 C CA . ASN A 1 91 ? -9.403 12.818 14.822 1.00 60.97 91 ASN A CA 1
ATOM 750 C C . ASN A 1 91 ? -10.227 11.873 15.745 1.00 60.97 91 ASN A C 1
ATOM 752 O O . ASN A 1 91 ? -9.777 10.785 16.110 1.00 60.97 91 ASN A O 1
ATOM 756 N N . LEU A 1 92 ? -11.422 12.343 16.136 1.00 53.00 92 LEU A N 1
ATOM 757 C CA . LEU A 1 92 ? -12.388 11.726 17.067 1.00 53.00 92 LEU A CA 1
ATOM 758 C C . LEU A 1 92 ? -12.819 10.300 16.657 1.00 53.00 92 LEU A C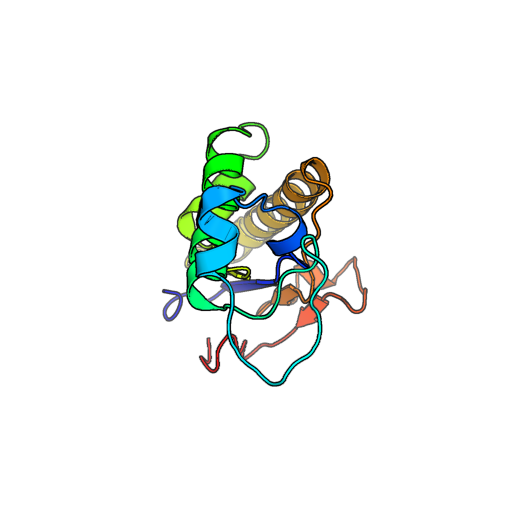 1
ATOM 760 O O . LEU A 1 92 ? -12.885 10.004 15.470 1.00 53.00 92 LEU A O 1
ATOM 764 N N . GLU A 1 93 ? -13.125 9.451 17.647 1.00 61.38 93 GLU A N 1
ATOM 765 C CA . GLU A 1 93 ? -13.226 7.985 17.503 1.00 61.38 93 GLU A CA 1
ATOM 766 C C . GLU A 1 93 ? -14.322 7.498 16.531 1.00 61.38 93 GLU A C 1
ATOM 768 O O . GLU A 1 93 ? -13.990 6.719 15.651 1.00 61.38 93 GLU A O 1
ATOM 773 N N . GLU A 1 94 ? -15.572 7.975 16.606 1.00 57.38 94 GLU A N 1
ATOM 774 C CA . GLU A 1 94 ? -16.683 7.447 15.772 1.00 57.38 94 GLU A CA 1
ATOM 775 C C . GLU A 1 94 ? -16.595 7.819 14.283 1.00 57.38 94 GLU A C 1
ATOM 777 O O . GLU A 1 94 ? -16.745 6.960 13.422 1.00 57.38 94 GLU A O 1
ATOM 782 N N . VAL A 1 95 ? -16.315 9.087 13.956 1.00 54.09 95 VAL A N 1
ATOM 783 C CA . VAL A 1 95 ? -16.236 9.559 12.553 1.00 54.09 95 VAL A CA 1
ATOM 784 C C . VAL A 1 95 ? -15.122 8.839 11.783 1.00 54.09 95 VAL A C 1
ATOM 786 O O . VAL A 1 95 ? -15.173 8.721 10.564 1.00 54.09 95 VAL A O 1
ATOM 789 N N . LYS A 1 96 ? -14.123 8.318 12.498 1.00 66.81 96 LYS A N 1
ATOM 790 C CA . LYS A 1 96 ? -13.011 7.585 11.910 1.00 66.81 96 LYS A CA 1
ATOM 791 C C . LYS A 1 96 ? -13.266 6.124 11.627 1.00 66.81 96 LYS A C 1
ATOM 793 O O . LYS A 1 96 ? -12.625 5.618 10.717 1.00 66.81 96 LYS A O 1
ATOM 798 N N . GLU A 1 97 ? -14.119 5.442 12.388 1.00 70.94 97 GLU A N 1
ATOM 799 C CA . GLU A 1 97 ? -14.391 4.029 12.098 1.00 70.94 97 GLU A CA 1
ATOM 800 C C . GLU A 1 97 ? -14.996 3.921 10.693 1.00 70.94 97 GLU A C 1
ATOM 802 O O . GLU A 1 97 ? -14.510 3.149 9.873 1.00 70.94 97 GLU A O 1
ATOM 807 N N . GLU A 1 98 ? -15.938 4.813 10.370 1.00 72.62 98 GLU A N 1
ATOM 808 C CA . GLU A 1 98 ? -16.529 4.932 9.033 1.00 72.62 98 GLU A CA 1
ATOM 809 C C . GLU A 1 98 ? -15.502 5.368 7.969 1.00 72.62 98 GLU A C 1
ATOM 811 O O . GLU A 1 98 ? -15.473 4.811 6.870 1.00 72.62 98 GLU A O 1
ATOM 816 N N . GLU A 1 99 ? -14.628 6.340 8.269 1.00 76.88 99 GLU A N 1
ATOM 817 C CA . GLU A 1 99 ? -13.583 6.785 7.330 1.00 76.88 99 GLU A CA 1
ATOM 818 C C . GLU A 1 99 ? -12.529 5.697 7.056 1.00 76.88 99 GLU A C 1
ATOM 820 O O . GLU A 1 99 ? -12.119 5.518 5.907 1.00 76.88 99 GLU A O 1
ATOM 825 N N . GLU A 1 100 ? -12.082 4.961 8.076 1.00 75.62 100 GLU A N 1
ATOM 826 C CA . GLU A 1 100 ? -11.106 3.876 7.940 1.00 75.62 100 GLU A CA 1
ATOM 827 C C . GLU A 1 100 ? -11.726 2.638 7.279 1.00 75.62 100 GLU A C 1
ATOM 829 O O . GLU A 1 100 ? -11.070 2.013 6.441 1.00 75.62 100 GLU A O 1
ATOM 834 N N . GLU A 1 101 ? -12.995 2.323 7.558 1.00 79.56 101 GLU A N 1
ATOM 835 C CA . GLU A 1 101 ? -13.762 1.313 6.820 1.00 79.56 101 GLU A CA 1
ATOM 836 C C . GLU A 1 101 ? -13.881 1.662 5.335 1.00 79.56 101 GLU A C 1
ATOM 838 O O . GLU A 1 101 ? -13.613 0.816 4.476 1.00 79.56 101 GLU A O 1
ATOM 843 N N . GLU A 1 102 ? -14.207 2.916 5.015 1.00 84.81 102 GLU A N 1
ATOM 844 C CA . GLU A 1 102 ? -14.314 3.388 3.635 1.00 84.81 102 GLU A CA 1
ATOM 845 C C . GLU A 1 102 ? -12.953 3.360 2.925 1.00 84.81 102 GLU A C 1
ATOM 847 O O . GLU A 1 102 ? -12.844 2.883 1.791 1.00 84.81 102 GLU A O 1
ATOM 852 N N . VAL A 1 103 ? -11.883 3.813 3.589 1.00 85.94 103 VAL A N 1
ATOM 853 C CA . VAL A 1 103 ? -10.507 3.708 3.079 1.00 85.94 103 VAL A CA 1
ATOM 854 C C . VAL A 1 103 ? -10.154 2.252 2.800 1.00 85.94 103 VAL A C 1
ATOM 856 O O . VAL A 1 103 ? -9.634 1.938 1.727 1.00 85.94 103 VAL A O 1
ATOM 859 N N . HIS A 1 104 ? -10.447 1.356 3.738 1.00 83.19 104 HIS A N 1
ATOM 860 C CA . HIS A 1 104 ? -10.151 -0.061 3.618 1.00 83.19 104 HIS A CA 1
ATOM 861 C C . HIS A 1 104 ? -10.908 -0.706 2.448 1.00 83.19 104 HIS A C 1
ATOM 863 O O . HIS A 1 104 ? -10.305 -1.375 1.600 1.00 83.19 104 HIS A O 1
ATOM 869 N N . PHE A 1 105 ? -12.213 -0.449 2.346 1.00 85.81 105 PHE A N 1
ATOM 870 C CA . PHE A 1 105 ? -13.055 -0.927 1.254 1.00 85.81 105 PHE A CA 1
ATOM 871 C C . PHE A 1 105 ? -12.556 -0.425 -0.106 1.00 85.81 105 PHE A C 1
ATOM 873 O O . PHE A 1 105 ? -12.335 -1.221 -1.027 1.00 85.81 105 PHE A O 1
ATOM 880 N N . GLN A 1 106 ? -12.293 0.879 -0.220 1.00 90.62 106 GLN A N 1
ATOM 881 C CA . GLN A 1 106 ? -11.763 1.464 -1.445 1.00 90.62 106 GLN A CA 1
ATOM 882 C C . GLN A 1 106 ? -10.375 0.917 -1.796 1.00 90.62 106 GLN A C 1
ATOM 884 O O . GLN A 1 106 ? -10.104 0.698 -2.973 1.00 90.62 106 GLN A O 1
ATOM 889 N N . LEU A 1 107 ? -9.495 0.662 -0.819 1.00 87.94 107 LEU A N 1
ATOM 890 C CA . LEU A 1 107 ? -8.163 0.092 -1.061 1.00 87.94 107 LEU A CA 1
ATOM 891 C C . LEU A 1 107 ? -8.245 -1.322 -1.640 1.00 87.94 107 LEU A C 1
ATOM 893 O O . LEU A 1 107 ? -7.513 -1.643 -2.582 1.00 87.94 107 LEU A O 1
ATOM 897 N N . ILE A 1 108 ? -9.151 -2.155 -1.122 1.00 85.94 108 ILE A N 1
ATOM 898 C CA . ILE A 1 108 ? -9.396 -3.497 -1.664 1.00 85.94 108 ILE A CA 1
ATOM 899 C C . ILE A 1 108 ? -9.845 -3.395 -3.124 1.00 85.94 108 ILE A C 1
ATOM 901 O O . ILE A 1 108 ? -9.262 -4.049 -3.992 1.00 85.94 108 ILE A O 1
ATOM 905 N N . GLN A 1 109 ? -10.836 -2.550 -3.417 1.00 88.44 109 GLN A N 1
ATOM 906 C CA . GLN A 1 109 ? -11.345 -2.381 -4.781 1.00 88.44 109 GLN 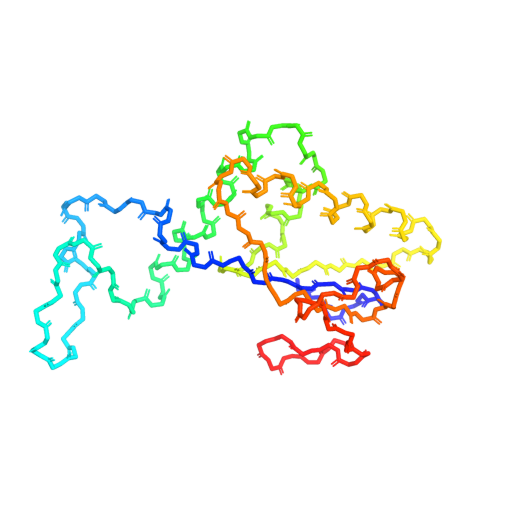A CA 1
ATOM 907 C C . GLN A 1 109 ? -10.296 -1.783 -5.731 1.00 88.44 109 GLN A C 1
ATOM 909 O O . GLN A 1 109 ? -10.128 -2.256 -6.856 1.00 88.44 109 GLN A O 1
ATOM 914 N N . PHE A 1 110 ? -9.542 -0.787 -5.268 1.00 88.62 110 PHE A N 1
ATOM 915 C CA . PHE A 1 110 ? -8.465 -0.145 -6.015 1.00 88.62 110 PHE A CA 1
ATOM 916 C C . PHE A 1 110 ? -7.388 -1.151 -6.434 1.00 88.62 110 PHE A C 1
ATOM 918 O O . PHE A 1 110 ? -6.967 -1.176 -7.592 1.00 88.62 110 PHE A O 1
ATOM 925 N N . LEU A 1 111 ? -6.954 -2.020 -5.516 1.00 84.88 111 LEU A N 1
ATOM 926 C CA . LEU A 1 111 ? -5.948 -3.032 -5.831 1.00 84.88 111 LEU A CA 1
ATOM 927 C C . LEU A 1 111 ? -6.486 -4.155 -6.718 1.00 84.88 111 LEU A C 1
ATOM 929 O O . LEU A 1 111 ? -5.737 -4.644 -7.569 1.00 84.88 111 LEU A O 1
ATOM 933 N N . GLN A 1 112 ? -7.768 -4.511 -6.593 1.00 85.25 112 GLN A N 1
ATOM 934 C CA . GLN A 1 112 ? -8.402 -5.505 -7.462 1.00 85.25 112 GLN A CA 1
ATOM 935 C C . GLN A 1 112 ? -8.347 -5.113 -8.944 1.00 85.25 112 GLN A C 1
ATOM 937 O O . GLN A 1 112 ? -8.137 -5.986 -9.781 1.00 85.25 112 GLN A O 1
ATOM 942 N N . ILE A 1 113 ? -8.441 -3.822 -9.290 1.00 82.88 113 ILE A N 1
ATOM 943 C CA . ILE A 1 113 ? -8.310 -3.365 -10.690 1.00 82.88 113 ILE A CA 1
ATOM 944 C C . ILE A 1 113 ? -6.947 -3.727 -11.290 1.00 82.88 113 ILE A C 1
ATOM 946 O O . ILE A 1 113 ? -6.837 -3.972 -12.489 1.00 82.88 113 ILE A O 1
ATOM 950 N N . GLY A 1 114 ? -5.901 -3.757 -10.466 1.00 74.31 114 GLY A N 1
ATOM 951 C CA . GLY A 1 114 ? -4.549 -4.100 -10.895 1.00 74.31 114 GLY A CA 1
ATOM 952 C C . GLY A 1 114 ? -4.205 -5.585 -10.783 1.00 74.31 114 GLY A C 1
ATOM 953 O O . GLY A 1 114 ? -3.020 -5.903 -10.881 1.00 74.31 114 GLY A O 1
ATOM 954 N N . ASP A 1 115 ? -5.175 -6.464 -10.496 1.00 78.94 115 ASP A N 1
ATOM 955 C CA . ASP A 1 115 ? -4.951 -7.848 -10.048 1.00 78.94 115 ASP A CA 1
ATOM 956 C C . ASP A 1 115 ? -3.972 -7.935 -8.860 1.00 78.94 115 ASP A C 1
ATOM 958 O O . ASP A 1 115 ? -3.243 -8.919 -8.698 1.00 78.94 115 ASP A O 1
ATOM 962 N N . ARG A 1 116 ? -3.913 -6.884 -8.033 1.00 80.12 116 ARG A N 1
ATOM 963 C CA . ARG A 1 116 ? -3.058 -6.776 -6.844 1.00 80.12 116 ARG A CA 1
ATOM 964 C C . ARG A 1 116 ? -3.875 -7.095 -5.597 1.00 80.12 116 ARG A C 1
ATOM 966 O O . ARG A 1 116 ? -5.098 -7.006 -5.586 1.00 80.12 116 ARG A O 1
ATOM 973 N N . GLN A 1 117 ? -3.180 -7.465 -4.528 1.00 79.00 117 GLN A N 1
ATOM 974 C CA . GLN A 1 117 ? -3.796 -7.793 -3.244 1.00 79.00 117 GLN A CA 1
ATOM 975 C C . GLN A 1 117 ? -2.969 -7.191 -2.112 1.00 79.00 117 GLN A C 1
ATOM 977 O O . GLN A 1 117 ? -1.739 -7.282 -2.137 1.00 79.00 117 GLN A O 1
ATOM 982 N N . LEU A 1 118 ? -3.643 -6.606 -1.125 1.00 77.12 118 LEU A N 1
ATOM 983 C CA . LEU A 1 118 ? -3.057 -6.341 0.187 1.00 77.12 118 LEU A CA 1
ATOM 984 C C . LEU A 1 118 ? -3.000 -7.653 0.976 1.00 77.12 118 LEU A C 1
ATOM 986 O O . LEU A 1 118 ? -3.851 -8.521 0.803 1.00 77.12 118 LEU A O 1
ATOM 990 N N . HIS A 1 119 ? -1.972 -7.815 1.799 1.00 73.69 119 HIS A N 1
ATOM 991 C CA . HIS A 1 119 ? -1.841 -8.926 2.733 1.00 73.69 119 HIS A CA 1
ATOM 992 C C . HIS A 1 119 ? -1.187 -8.453 4.032 1.00 73.69 119 HIS A C 1
ATOM 994 O O . HIS A 1 119 ? -0.455 -7.461 4.030 1.00 73.69 119 HIS A O 1
ATOM 1000 N N . LYS A 1 120 ? -1.400 -9.214 5.111 1.00 75.12 120 LYS A N 1
ATOM 1001 C CA . LYS A 1 120 ? -0.895 -8.902 6.456 1.00 75.12 120 LYS A CA 1
ATOM 1002 C C . LYS A 1 120 ? -1.355 -7.527 6.934 1.00 75.12 120 LYS A C 1
ATOM 1004 O O . LYS A 1 120 ? -0.545 -6.670 7.275 1.00 75.12 120 LYS A O 1
ATOM 1009 N N . TRP A 1 121 ? -2.661 -7.324 6.921 1.00 79.69 121 TRP A N 1
ATOM 1010 C CA . TRP A 1 121 ? -3.251 -6.159 7.535 1.00 79.69 121 TRP A CA 1
ATOM 1011 C C . TRP A 1 121 ? -2.978 -6.167 9.033 1.00 79.69 121 TRP A C 1
ATOM 1013 O O . TRP A 1 121 ? -3.274 -7.145 9.726 1.00 79.69 121 TRP A O 1
ATOM 1023 N N . LEU A 1 122 ? -2.400 -5.082 9.526 1.00 76.06 122 LEU A N 1
ATOM 1024 C CA . LEU A 1 122 ? -2.166 -4.862 10.939 1.00 76.06 122 LEU A CA 1
ATOM 1025 C C . LEU A 1 122 ? -2.934 -3.615 11.373 1.00 76.06 122 LEU A C 1
ATOM 1027 O O . LEU A 1 122 ? -2.820 -2.581 10.717 1.00 76.06 122 LEU A O 1
ATOM 1031 N N . TYR A 1 123 ? -3.647 -3.704 12.493 1.00 76.06 123 TYR A N 1
ATOM 1032 C CA . TYR A 1 123 ? -4.424 -2.597 13.060 1.00 76.06 123 TYR A CA 1
ATOM 1033 C C . TYR A 1 123 ? -4.158 -2.452 14.545 1.00 76.06 123 TYR A C 1
ATOM 1035 O O . TYR A 1 123 ? -3.981 -3.454 15.244 1.00 76.06 123 TYR A O 1
ATOM 1043 N N . ASN A 1 124 ? -4.224 -1.216 15.030 1.00 73.25 124 ASN A N 1
ATOM 1044 C CA . ASN A 1 124 ? -4.166 -0.919 16.457 1.00 73.25 124 ASN A CA 1
ATOM 1045 C C . ASN A 1 124 ? -5.553 -0.727 17.107 1.00 73.25 124 ASN A C 1
ATOM 1047 O O . ASN A 1 124 ? -5.624 -0.511 18.316 1.00 73.25 124 ASN A O 1
ATOM 1051 N N . HIS A 1 125 ? -6.653 -0.879 16.350 1.00 70.50 125 HIS A N 1
ATOM 1052 C CA . HIS A 1 125 ? -8.027 -0.880 16.874 1.00 70.50 125 HIS A CA 1
ATOM 1053 C C . HIS A 1 125 ? -8.872 -2.049 16.312 1.00 70.50 125 HIS A C 1
ATOM 1055 O O . HIS A 1 125 ? -8.711 -2.407 15.144 1.00 70.50 125 HIS A O 1
ATOM 1061 N N . PRO A 1 126 ? -9.762 -2.683 17.107 1.00 66.31 126 PRO A N 1
ATOM 1062 C CA . PRO A 1 126 ? -10.447 -3.910 16.692 1.00 66.31 126 PRO A CA 1
ATOM 1063 C C . PRO A 1 126 ? -11.702 -3.753 15.810 1.00 66.31 126 PRO A C 1
ATOM 1065 O O . PRO A 1 126 ? -12.274 -4.779 15.448 1.00 66.31 126 PRO A O 1
ATOM 1068 N N . TYR A 1 127 ? -12.156 -2.544 15.448 1.00 67.88 127 TYR A N 1
ATOM 1069 C CA . TYR A 1 127 ? -13.446 -2.379 14.741 1.00 67.88 127 TYR A CA 1
ATOM 1070 C C . TYR A 1 127 ? -13.459 -3.057 13.355 1.00 67.88 127 TYR A C 1
ATOM 1072 O O . TYR A 1 127 ? -14.426 -3.738 13.025 1.00 67.88 127 TYR A O 1
ATOM 1080 N N . LEU A 1 128 ? -12.337 -3.045 12.619 1.00 62.91 128 LEU A N 1
ATOM 1081 C CA . LEU A 1 128 ? -12.205 -3.727 11.315 1.00 62.91 128 LEU A CA 1
ATOM 1082 C C . LEU A 1 128 ? -12.143 -5.265 11.398 1.00 62.91 128 LEU A C 1
ATOM 1084 O O . LEU A 1 128 ? -12.183 -5.945 10.373 1.00 62.91 128 LEU A O 1
ATOM 1088 N N . LEU A 1 129 ? -12.050 -5.843 12.601 1.00 62.28 129 LEU A N 1
ATOM 1089 C CA . LEU A 1 129 ? -11.966 -7.297 12.802 1.00 62.28 129 LEU A CA 1
ATOM 1090 C C . LEU A 1 129 ? -13.330 -7.960 12.992 1.00 62.28 129 LEU A C 1
ATOM 1092 O O . LEU A 1 129 ? -13.395 -9.193 13.037 1.00 62.28 129 LEU A O 1
ATOM 1096 N N . ASN A 1 130 ? -14.400 -7.174 13.150 1.00 56.16 130 ASN A N 1
ATOM 1097 C CA . ASN A 1 130 ? -15.682 -7.707 13.601 1.00 56.16 130 ASN A CA 1
ATOM 1098 C C . ASN A 1 130 ? -16.372 -8.620 12.572 1.00 56.16 130 ASN A C 1
ATOM 1100 O O . ASN A 1 130 ? -17.064 -9.539 13.004 1.00 56.16 130 ASN A O 1
ATOM 1104 N N . ASP A 1 131 ? -16.083 -8.491 11.269 1.00 52.06 131 ASP A N 1
ATOM 1105 C CA . ASP A 1 131 ? -16.744 -9.304 10.229 1.00 52.06 131 ASP A CA 1
ATOM 1106 C C . ASP A 1 131 ? -15.823 -10.215 9.392 1.00 52.06 131 ASP A C 1
ATOM 1108 O O . ASP A 1 131 ? -16.294 -11.202 8.827 1.00 52.06 131 ASP A O 1
ATOM 1112 N N . ASN A 1 132 ? -14.504 -9.983 9.351 1.00 50.72 132 ASN A N 1
ATOM 1113 C CA . ASN A 1 132 ? -13.588 -10.717 8.462 1.00 50.72 132 ASN A CA 1
ATOM 1114 C C . ASN A 1 132 ? -12.419 -11.369 9.215 1.00 50.72 132 ASN A C 1
ATOM 1116 O O . ASN A 1 132 ? -11.260 -10.984 9.064 1.00 50.72 132 ASN A O 1
ATOM 1120 N N . LYS A 1 133 ? -12.700 -12.428 9.987 1.00 50.31 133 LYS A N 1
ATOM 1121 C CA . LYS A 1 133 ? -11.669 -13.307 10.577 1.00 50.31 133 LYS A CA 1
ATOM 1122 C C . LYS A 1 133 ? -10.993 -14.168 9.502 1.00 50.31 133 LYS A C 1
ATOM 1124 O O . LYS A 1 133 ? -11.196 -15.378 9.441 1.00 50.31 133 LYS A O 1
ATOM 1129 N N . THR A 1 134 ? -10.202 -13.550 8.636 1.00 57.47 134 THR A N 1
ATOM 1130 C CA . THR A 1 134 ? -9.247 -14.263 7.776 1.00 57.47 134 THR A CA 1
ATOM 1131 C C . THR A 1 134 ? -7.846 -14.143 8.371 1.00 57.47 134 THR A C 1
ATOM 1133 O O . THR A 1 134 ? -7.553 -13.179 9.074 1.00 57.47 134 THR A O 1
ATOM 1136 N N . GLU A 1 135 ? -6.962 -15.107 8.088 1.00 57.44 135 GLU A N 1
ATOM 1137 C CA . GLU A 1 135 ? -5.554 -15.114 8.548 1.00 57.44 135 GLU A CA 1
ATOM 1138 C C . GLU A 1 135 ? -4.748 -13.872 8.103 1.00 57.44 135 GLU A C 1
ATOM 1140 O O . GLU A 1 135 ? -3.602 -13.691 8.506 1.00 57.44 135 GLU A O 1
ATOM 1145 N N . GLU A 1 136 ? -5.328 -13.016 7.258 1.00 65.62 136 GLU A N 1
ATOM 1146 C CA . GLU A 1 136 ? -4.703 -11.809 6.729 1.00 65.62 136 GLU A CA 1
ATOM 1147 C C . GLU A 1 136 ? -4.810 -10.592 7.660 1.00 65.62 136 GLU A C 1
ATOM 1149 O O . GLU A 1 136 ? -4.109 -9.619 7.399 1.00 65.62 136 GLU A O 1
ATOM 1154 N N . TYR A 1 137 ? -5.617 -10.640 8.729 1.00 69.50 137 TYR A N 1
ATOM 1155 C CA . TYR A 1 137 ? -5.864 -9.518 9.646 1.00 69.50 137 TYR A CA 1
ATOM 1156 C C . TYR A 1 137 ? -5.303 -9.823 11.036 1.00 69.50 137 TYR A C 1
ATOM 1158 O O . TYR A 1 137 ? -5.670 -10.815 11.663 1.00 69.50 137 TYR A O 1
ATOM 1166 N N . THR A 1 138 ? -4.422 -8.962 11.543 1.00 72.50 138 THR A N 1
ATOM 1167 C CA . THR A 1 138 ? -3.822 -9.107 12.875 1.00 72.50 138 THR A CA 1
ATOM 1168 C C . THR A 1 138 ? -4.025 -7.836 13.691 1.00 72.50 138 THR A C 1
ATOM 1170 O O . THR A 1 138 ? -3.600 -6.750 13.302 1.00 72.50 138 THR A O 1
ATOM 1173 N N . PHE A 1 139 ? -4.650 -7.979 14.858 1.00 72.44 139 PHE A N 1
ATOM 1174 C CA . PHE A 1 139 ? -4.709 -6.917 15.856 1.00 72.44 139 PHE A CA 1
ATOM 1175 C C . PHE A 1 139 ? -3.391 -6.835 16.618 1.00 72.44 139 PHE A C 1
ATOM 1177 O O . PHE A 1 139 ? -2.969 -7.827 17.216 1.00 72.44 139 PHE A O 1
ATOM 1184 N N . LEU A 1 140 ? -2.769 -5.663 16.636 1.00 70.94 140 LEU A N 1
ATOM 1185 C CA . LEU A 1 140 ? -1.589 -5.385 17.442 1.00 70.94 140 LEU A CA 1
ATOM 1186 C C . LEU A 1 140 ? -1.803 -4.035 18.139 1.00 70.94 140 LEU A C 1
ATOM 1188 O O . LEU A 1 140 ? -1.650 -3.002 17.489 1.00 70.94 140 LEU A O 1
ATOM 1192 N N . PRO A 1 141 ? -2.170 -4.028 19.436 1.00 59.00 141 PRO A N 1
ATOM 1193 C CA . PRO A 1 141 ? -2.377 -2.784 20.180 1.00 59.00 141 PRO A CA 1
ATOM 1194 C C . PRO A 1 141 ? -1.089 -1.953 20.253 1.00 59.00 141 PRO A C 1
ATOM 1196 O O . PRO A 1 141 ? -1.151 -0.734 20.161 1.00 59.00 141 PRO A O 1
ATOM 1199 N N . ASP A 1 142 ? 0.062 -2.633 20.297 1.00 60.94 142 ASP A N 1
ATOM 1200 C CA . ASP A 1 142 ? 1.385 -2.066 20.044 1.00 60.94 142 ASP A CA 1
ATOM 1201 C C . ASP A 1 142 ? 1.803 -2.484 18.626 1.00 60.94 142 ASP A C 1
ATOM 1203 O O . ASP A 1 142 ? 2.485 -3.496 18.421 1.00 60.94 142 ASP A O 1
ATOM 1207 N N . LEU A 1 143 ? 1.300 -1.772 17.615 1.00 57.56 143 LEU A N 1
ATOM 1208 C CA . LEU A 1 143 ? 1.626 -2.057 16.219 1.00 57.56 143 LEU A CA 1
ATOM 1209 C C . LEU A 1 143 ? 3.158 -1.983 16.060 1.00 57.56 143 LEU A C 1
ATOM 1211 O O . LEU A 1 143 ? 3.819 -1.167 16.703 1.00 57.56 143 LEU A O 1
ATOM 1215 N N . LEU A 1 144 ? 3.756 -2.859 15.249 1.00 52.78 144 LEU A N 1
ATOM 1216 C CA . LEU A 1 144 ? 5.188 -2.812 14.953 1.00 52.78 144 LEU A CA 1
ATOM 1217 C C . LEU A 1 144 ? 5.390 -2.947 13.449 1.00 52.78 144 LEU A C 1
ATOM 1219 O O . LEU A 1 144 ? 5.200 -4.025 12.889 1.00 52.78 144 LEU A O 1
ATOM 1223 N N . THR A 1 145 ? 5.821 -1.873 12.790 1.00 48.28 145 THR A N 1
ATOM 1224 C CA . THR A 1 145 ? 6.173 -1.925 11.362 1.00 48.28 145 THR A CA 1
ATOM 1225 C C . THR A 1 145 ? 7.581 -1.373 11.191 1.00 48.28 145 THR A C 1
ATOM 1227 O O . THR A 1 145 ? 7.906 -0.309 11.715 1.00 48.28 145 THR A O 1
ATOM 1230 N N . PHE A 1 146 ? 8.465 -2.140 10.542 1.00 49.66 146 PHE A N 1
ATOM 1231 C CA . PHE A 1 146 ? 9.903 -1.834 10.426 1.00 49.66 146 PHE A CA 1
ATOM 1232 C C . PHE A 1 146 ? 10.649 -1.632 11.767 1.00 49.66 146 PHE A C 1
ATOM 1234 O O . PHE A 1 146 ? 11.663 -0.939 11.817 1.00 49.66 146 PHE A O 1
ATOM 1241 N N . GLY A 1 147 ? 10.179 -2.241 12.863 1.00 44.81 147 GLY A N 1
ATOM 1242 C CA . GLY A 1 147 ? 10.798 -2.090 14.188 1.00 44.81 147 GLY A CA 1
ATOM 1243 C C . GLY A 1 147 ? 10.430 -0.792 14.916 1.00 44.81 147 GLY A C 1
ATOM 1244 O O . GLY A 1 147 ? 11.048 -0.473 15.930 1.00 44.81 147 GLY A O 1
ATOM 1245 N N . MET A 1 148 ? 9.444 -0.043 14.416 1.00 41.75 148 MET A N 1
ATOM 1246 C CA . MET A 1 148 ? 8.875 1.107 15.115 1.00 41.75 148 MET A CA 1
ATOM 1247 C C . MET A 1 148 ? 7.617 0.690 15.873 1.00 41.75 148 MET A C 1
ATOM 1249 O O . MET A 1 148 ? 6.712 0.131 15.260 1.00 41.75 148 MET A O 1
ATOM 1253 N N . LEU A 1 149 ? 7.590 0.976 17.177 1.00 46.31 149 LEU A N 1
ATOM 1254 C CA . LEU A 1 149 ? 6.378 0.961 17.998 1.00 46.31 149 LEU A CA 1
ATOM 1255 C C . LEU A 1 149 ? 5.507 2.161 17.613 1.00 46.31 149 LEU A C 1
ATOM 1257 O O . LEU A 1 149 ? 6.047 3.248 17.363 1.00 46.31 149 LEU A O 1
ATOM 1261 N N . TRP A 1 150 ? 4.201 1.931 17.541 1.00 52.56 150 TRP A N 1
ATOM 1262 C CA . TRP A 1 150 ? 3.184 2.954 17.310 1.00 52.56 150 TRP A CA 1
ATOM 1263 C C . TRP A 1 150 ? 2.611 3.441 18.636 1.00 52.56 150 TRP A C 1
ATOM 1265 O O . TRP A 1 150 ? 2.440 2.592 19.538 1.00 52.56 150 TRP A O 1
#

Secondary structure (DSSP, 8-state):
--TT-SEEEEEEETTGGGG-PPPGGGGGGG---SSS----T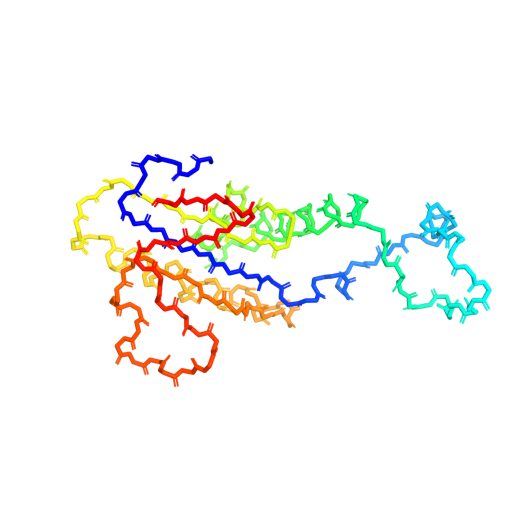TS----HHHHHHHHHHHHHHHHHH-TT-HHHHHHHHHHEETTEEEEEE-S-HHHHHHHHHHHHHHHHHHHHHTT--EEEEEESSSGGGSS---TTEEE-SS-EETTEE-

pLDDT: mean 70.66, std 15.34, range [38.84, 91.5]

=== Feature glossary ===
Reading guide. The protein is described through the following features:

Foldseek 3Di. A 3Di character summarizes, for each residue, the relative orientation of the Cα frame of its nearest spatial neighbor. Because it encodes fold topology rather than chemistry, 3Di alignments detect remote structural similarity that sequence alignment misses.

Contact-map, Ramachandran, and PAE plots. Plot images: a contact map (which residues are close in 3D, as an N×N binary image), a Ramachandran scatter (backbone torsion angles, revealing secondary-structure composition at a glance), and — for AlphaFold structures — a PAE heatmap (pairwise prediction confidence).

Radius of gyration, Cα contacts, bounding box. Radius of gyration (Rg) is the root-mean-square distance of Cα atoms from their centroid — a single number for overall size and compactness. A globular domain of N residues has Rg ≈ 2.2·N^0.38 Å; an extended or disordered chain has a much larger Rg. The Cα contact count is the number of residue pairs whose Cα atoms are within 8 Å and are more than four positions apart in sequence — a standard proxy for tertiary packing density. The bounding box is the smallest axis-aligned box enclosing all Cα atoms.

Secondary structure (8-state, DSSP). Eight-state secondary structure (DSSP): H is the canonical α-helix, G the tighter 3₁₀-helix, I the wider π-helix; E/B are β-structure, T and S are turns and bends, and '-' is everything else. DSSP derives these from the pattern of main-chain N–H···O=C hydrogen bonds, not from the sequence.

B-factor. B-factor (Debye–Waller factor) reflects atomic displacement in the crystal lattice. It is an experimental observable (units Å²), not a prediction; low values mean the atom is pinned down, high values mean it moves or is heterogeneous across the crystal.

pLDDT. pLDDT is the predicted lDDT-Cα score: AlphaFold's confidence that the local environment of each residue (all inter-atomic distances within 15 Å) is correctly placed. It is a per-residue number between 0 and 100, with higher meaning more reliable.

Nearest PDB structures. Nearest PDB neighbors are the top structural matches found by Foldseek when searching this structure against the entire Protein Data Bank. Each hit reports a TM-score (0 to 1; >0.5 almost always implies the same fold) and an E-value. These are *structural* homologs — they may share no detectable sequence similarity.

Solvent-accessible surface area. Accessible surface area quantifies burial. A residue with SASA near zero is packed into the hydrophobic core; one with SASA >100 Å² sits on the surface. Computed here via the Shrake–Rupley numerical algorithm with a 1.4 Å probe.

Rendered structure images. Structure images are PyMOL renders from six orthogonal camera directions. Cartoon representation draws helices as coils and strands as arrows; sticks shows the backbone as bonds; surface shows the solvent-excluded envelope. Rainbow coloring maps sequence position to hue (blue→red, N→C); chain coloring assigns a distinct color per polypeptide.

Backbone torsions (φ/ψ). φ (phi) and ψ (psi) are the two rotatable backbone dihedrals per residue: φ is the C(i-1)–N–Cα–C torsion, ψ is the N–Cα–C–N(i+1) torsion, both in degrees on (−180°, 180°]. α-helical residues cluster near (−60°, −45°); β-strand residues near (−120°, +130°). A Ramachandran plot is simply a scatter of (φ, ψ) for every residue.

Predicted aligned error. Predicted Aligned Error (PAE) is an AlphaFold confidence matrix: entry (i, j) is the expected error in the position of residue j, in ångströms, when the prediction is superimposed on the true structure at residue i. Low PAE within a block of residues means that block is internally rigid and well-predicted; high PAE between two blocks means their relative placement is uncertain even if each block individually is confident.

mmCIF coordinates. Structure coordinates are given as an mmCIF _atom_site loop: one row per atom with element, residue name, chain id, sequence number, and x/y/z position in Å. Only the four main-chain atoms per residue are included here; side chains are omitted to keep the record compact.

InterPro / GO / CATH / organism. Database cross-references. InterPro integrates a dozen domain/family signature databases into unified entries with residue-range hits. GO terms attach function/process/location labels with evidence codes. CATH codes position the fold in a four-level structural taxonomy. Organism is the NCBI-taxonomy species name.

Secondary structure (3-state, P-SEA). SS3 is a coarse helix/strand/coil call (letters a/b/c) made by the P-SEA algorithm from inter-Cα distances and dihedrals. It is less detailed than DSSP but needs only Cα positions.

Sequence. Sequence gives the chain of amino acids in standard one-letter code (A=alanine, C=cysteine, …, Y=tyrosine), read N→C. It is the only feature that is directly encoded by the gene; all structural features are derived from the folded form of this sequence.